Protein AF-A0AAW1BL31-F1 (afdb_monomer_lite)

Radius of gyration: 42.6 Å; chains: 1; bounding box: 96×53×120 Å

Foldseek 3Di:
DDPDPVNVVVVVVVVVVVVVVVVVVVVVVVVVVVVVVVVVVVVVVVVVVVVVVVVVVVVVVVVVVVVVVVLVQQAWEQFDPDWDALQPSGDIDRHDNLFQKKKKKWADDPDDPPPPDRITIGIDTHNDFDFDDPPDPPPRITMAIDGHHHCPSGRHDPDDPVVPPPVVVVVVVVVVVVVVD

InterPro domains:
  IPR016054 Ly-6 antigen/uPA receptor-like [SM00134] (75-162)
  IPR035076 Snake toxin/toxin-like [PF00087] (75-152)
  IPR045860 Snake toxin-like superfamily [G3DSA:2.10.60.10] (74-154)
  IPR045860 Snake toxin-like superfamily [SSF57302] (74-154)
  IPR051110 Ly-6/neurotoxin-like and GPI-anchored [PTHR16983] (70-178)

pLDDT: mean 81.17, std 15.07, range [41.31, 97.38]

Structure (mmCIF, N/CA/C/O backbone):
data_AF-A0AAW1BL31-F1
#
_entry.id   AF-A0AAW1BL31-F1
#
loop_
_atom_site.group_PDB
_atom_site.id
_atom_site.type_symbol
_atom_site.label_atom_id
_atom_site.label_alt_id
_atom_site.label_comp_id
_atom_site.label_asym_id
_atom_site.label_entity_id
_atom_site.label_seq_id
_atom_site.pdbx_PDB_ins_code
_atom_site.Cartn_x
_atom_site.Cartn_y
_atom_site.Cartn_z
_atom_site.occupancy
_atom_site.B_iso_or_equiv
_atom_site.auth_seq_id
_atom_site.auth_comp_id
_atom_site.auth_asym_id
_atom_site.auth_atom_id
_atom_site.pdbx_PDB_model_num
ATOM 1 N N . MET A 1 1 ? -68.252 -1.057 77.914 1.00 51.03 1 MET A N 1
ATOM 2 C CA . MET A 1 1 ? -66.984 -1.341 77.202 1.00 51.03 1 MET A CA 1
ATOM 3 C C . MET A 1 1 ? -66.368 -0.028 76.711 1.00 51.03 1 MET A C 1
ATOM 5 O O . MET A 1 1 ? -66.752 0.454 75.656 1.00 51.03 1 MET A O 1
ATOM 9 N N . LYS A 1 2 ? -65.480 0.611 77.486 1.00 51.34 2 LYS A N 1
ATOM 10 C CA . LYS A 1 2 ? -64.782 1.841 77.063 1.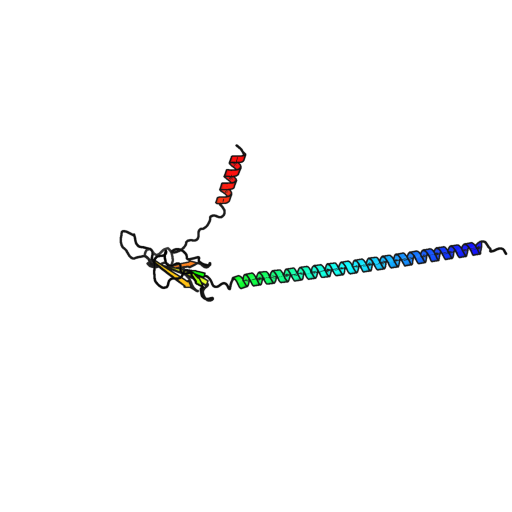00 51.34 2 LYS A CA 1
ATOM 11 C C . LYS A 1 2 ? -63.367 1.466 76.639 1.00 51.34 2 LYS A C 1
ATOM 13 O O . LYS A 1 2 ? -62.492 1.283 77.477 1.00 51.34 2 LYS A O 1
ATOM 18 N N . VAL A 1 3 ? -63.155 1.306 75.337 1.00 56.91 3 VAL A N 1
ATOM 19 C CA . VAL A 1 3 ? -61.802 1.235 74.778 1.00 56.91 3 VAL A CA 1
ATOM 20 C C . VAL A 1 3 ? -61.159 2.596 75.057 1.00 56.91 3 VAL A C 1
ATOM 22 O O . VAL A 1 3 ? -61.620 3.610 74.540 1.00 56.91 3 VAL A O 1
ATOM 25 N N . SER A 1 4 ? -60.173 2.651 75.956 1.00 72.81 4 SER A N 1
ATOM 26 C CA . SER A 1 4 ? -59.550 3.919 76.354 1.00 72.81 4 SER A CA 1
ATOM 27 C C . SER A 1 4 ? -58.884 4.565 75.136 1.00 72.81 4 SER A C 1
ATOM 29 O O . SER A 1 4 ? -58.149 3.883 74.418 1.00 72.81 4 SER A O 1
ATOM 31 N N . LEU A 1 5 ? -59.119 5.862 74.900 1.00 74.88 5 LEU A N 1
ATOM 32 C CA . LEU A 1 5 ? -58.548 6.658 73.794 1.00 74.88 5 LEU A CA 1
ATOM 33 C C . LEU A 1 5 ? -57.034 6.428 73.604 1.00 74.88 5 LEU A C 1
ATOM 35 O O . LEU A 1 5 ? -56.537 6.436 72.477 1.00 74.88 5 LEU A O 1
ATOM 39 N N . ALA A 1 6 ? -56.319 6.128 74.692 1.00 75.94 6 ALA A N 1
ATOM 40 C CA . ALA A 1 6 ? -54.903 5.767 74.689 1.00 75.94 6 ALA A CA 1
ATOM 41 C C . ALA A 1 6 ? -54.577 4.525 73.829 1.00 75.94 6 ALA A C 1
ATOM 43 O O . ALA A 1 6 ? -53.579 4.513 73.107 1.00 75.94 6 ALA A O 1
ATOM 44 N N . THR A 1 7 ? -55.425 3.492 73.848 1.00 79.06 7 THR A N 1
ATOM 45 C CA . THR A 1 7 ? -55.219 2.257 73.066 1.00 79.06 7 THR A CA 1
ATOM 46 C C . THR A 1 7 ? -55.422 2.482 71.567 1.00 79.06 7 THR A C 1
ATOM 48 O O . THR A 1 7 ? -54.600 2.040 70.763 1.00 79.06 7 THR A O 1
ATOM 51 N N . ALA A 1 8 ? -56.446 3.249 71.180 1.00 79.31 8 ALA A N 1
ATOM 52 C CA . ALA A 1 8 ? -56.674 3.638 69.788 1.00 79.31 8 ALA A CA 1
ATOM 53 C C . ALA A 1 8 ? -55.504 4.474 69.233 1.00 79.31 8 ALA A C 1
ATOM 55 O O . ALA A 1 8 ? -55.057 4.256 68.103 1.00 79.31 8 ALA A O 1
ATOM 56 N N . TRP A 1 9 ? -54.952 5.380 70.048 1.00 82.00 9 TRP A N 1
ATOM 57 C CA . TRP A 1 9 ? -53.797 6.200 69.674 1.00 82.00 9 TRP A CA 1
ATOM 58 C C . TRP A 1 9 ? -52.525 5.361 69.460 1.00 82.00 9 TRP A C 1
ATOM 60 O O . TRP A 1 9 ? -51.844 5.519 68.441 1.00 82.00 9 TRP A O 1
ATOM 70 N N . LEU A 1 10 ? -52.244 4.401 70.350 1.00 82.19 10 LEU A N 1
ATOM 71 C CA . LEU A 1 10 ? -51.112 3.471 70.224 1.00 82.19 10 LEU A CA 1
ATOM 72 C C . LEU A 1 10 ? -51.196 2.612 68.951 1.00 82.19 10 LEU A C 1
ATOM 74 O O . LEU A 1 10 ? -50.202 2.475 68.230 1.00 82.19 10 LEU A O 1
ATOM 78 N N . ILE A 1 11 ? -52.379 2.079 68.631 1.00 83.38 11 ILE A N 1
ATOM 79 C CA . ILE A 1 11 ? -52.605 1.284 67.412 1.00 83.38 11 ILE A CA 1
ATOM 80 C C . ILE A 1 11 ? -52.326 2.130 66.159 1.00 83.38 11 ILE A C 1
ATOM 82 O O . ILE A 1 11 ? -51.606 1.690 65.254 1.00 83.38 11 ILE A O 1
ATOM 86 N N . CYS A 1 12 ? -52.823 3.370 66.123 1.00 83.50 12 CYS A N 1
ATOM 87 C CA . CYS A 1 12 ? -52.571 4.307 65.026 1.00 83.50 12 CYS A CA 1
ATOM 88 C C . CYS A 1 12 ? -51.074 4.634 64.873 1.00 83.50 12 CYS A C 1
ATOM 90 O O . CYS A 1 12 ? -50.536 4.581 63.761 1.00 83.50 12 CYS A O 1
ATOM 92 N N . ALA A 1 13 ? -50.370 4.907 65.974 1.00 82.69 13 ALA A N 1
ATOM 93 C CA . ALA A 1 13 ? -48.938 5.208 65.959 1.00 82.69 13 ALA A CA 1
ATOM 94 C C . ALA A 1 13 ? -48.098 4.034 65.412 1.00 82.69 13 ALA A C 1
ATOM 96 O O . ALA A 1 13 ? -47.241 4.224 64.537 1.00 82.69 13 ALA A O 1
ATOM 97 N N . VAL A 1 14 ? -48.391 2.803 65.847 1.00 85.06 14 VAL A N 1
ATOM 98 C CA . VAL A 1 14 ? -47.726 1.579 65.362 1.00 85.06 14 VAL A CA 1
ATOM 99 C C . VAL A 1 14 ? -48.013 1.343 63.874 1.00 85.06 14 VAL A C 1
ATOM 101 O O . VAL A 1 14 ? -47.092 1.031 63.106 1.00 85.06 14 VAL A O 1
ATOM 104 N N . ALA A 1 15 ? -49.255 1.552 63.426 1.00 85.81 15 ALA A N 1
ATOM 105 C CA . ALA A 1 15 ? -49.633 1.430 62.019 1.00 85.81 15 ALA A CA 1
ATOM 106 C C . ALA A 1 15 ? -48.879 2.435 61.124 1.00 85.81 15 ALA A C 1
ATOM 108 O O . ALA A 1 15 ? -48.368 2.064 60.054 1.00 85.81 15 ALA A O 1
ATOM 109 N N . VAL A 1 16 ? -48.726 3.687 61.573 1.00 85.62 16 VAL A N 1
ATOM 110 C CA . VAL A 1 16 ? -47.955 4.722 60.865 1.00 85.62 16 VAL A CA 1
ATOM 111 C C . VAL A 1 16 ? -46.472 4.350 60.777 1.00 85.62 16 VAL A C 1
ATOM 113 O O . VAL A 1 16 ? -45.884 4.463 59.689 1.00 85.62 16 VAL A O 1
ATOM 116 N N . ASP A 1 17 ? -45.849 3.863 61.856 1.00 89.12 17 ASP A N 1
ATOM 117 C CA . ASP A 1 17 ? -44.427 3.492 61.830 1.00 89.12 17 ASP A CA 1
ATOM 118 C C . ASP A 1 17 ? -44.170 2.241 60.967 1.00 89.12 17 ASP A C 1
ATOM 120 O O . ASP A 1 17 ? -43.248 2.218 60.138 1.00 89.12 17 ASP A O 1
ATOM 124 N N . LEU A 1 18 ? -45.052 1.236 61.021 1.00 85.75 18 LEU A N 1
ATOM 125 C CA . LEU A 1 18 ? -45.048 0.097 60.090 1.00 85.75 18 LEU A CA 1
ATOM 126 C C . LEU A 1 18 ? -45.187 0.561 58.630 1.00 85.75 18 LEU A C 1
ATOM 128 O O . LEU A 1 18 ? -44.451 0.087 57.748 1.00 85.75 18 LEU A O 1
ATOM 132 N N . GLY A 1 19 ? -46.062 1.532 58.362 1.00 88.69 19 GLY A N 1
ATOM 133 C CA . GLY A 1 19 ? -46.221 2.181 57.059 1.00 88.69 19 GLY A CA 1
ATOM 134 C C . GLY A 1 19 ? -44.941 2.882 56.584 1.00 88.69 19 GLY A C 1
ATOM 135 O O . GLY A 1 19 ? -44.482 2.664 55.448 1.00 88.69 19 GLY A O 1
ATOM 136 N N . ARG A 1 20 ? -44.291 3.662 57.460 1.00 89.88 20 ARG A N 1
ATOM 137 C CA . ARG A 1 20 ? -42.997 4.323 57.198 1.00 89.88 20 ARG A CA 1
ATOM 138 C C . ARG A 1 20 ? -41.891 3.297 56.930 1.00 89.88 20 ARG A C 1
ATOM 140 O O . ARG A 1 20 ? -41.167 3.429 55.929 1.00 89.88 20 ARG A O 1
ATOM 147 N N . ARG A 1 21 ? -41.788 2.227 57.727 1.00 89.44 21 ARG A N 1
ATOM 148 C CA . ARG A 1 21 ? -40.834 1.113 57.534 1.00 89.44 21 ARG A CA 1
ATOM 149 C C . ARG A 1 21 ? -41.058 0.402 56.195 1.00 89.44 21 ARG A C 1
ATOM 151 O O . ARG A 1 21 ? -40.096 0.207 55.437 1.00 89.44 21 ARG A O 1
ATOM 158 N N . ARG A 1 22 ? -42.307 0.084 55.828 1.00 90.56 22 ARG A N 1
ATOM 159 C CA . ARG A 1 22 ? -42.666 -0.509 54.519 1.00 90.56 22 ARG A CA 1
ATOM 160 C C . ARG A 1 22 ? -42.278 0.414 53.355 1.00 90.56 22 ARG A C 1
ATOM 162 O O . ARG A 1 22 ? -41.631 -0.047 52.402 1.00 90.56 22 ARG A O 1
ATOM 169 N N . ARG A 1 23 ? -42.565 1.723 53.432 1.00 91.69 23 ARG A N 1
ATOM 170 C CA . ARG A 1 23 ? -42.146 2.724 52.421 1.00 91.69 23 ARG A CA 1
ATOM 171 C C . ARG A 1 23 ? -40.617 2.807 52.296 1.00 91.69 23 ARG A C 1
ATOM 173 O O . ARG A 1 23 ? -40.097 2.762 51.173 1.00 91.69 23 ARG A O 1
ATOM 180 N N . ARG A 1 24 ? -39.871 2.842 53.410 1.00 93.12 24 ARG A N 1
ATOM 181 C CA . ARG A 1 24 ? -38.389 2.818 53.422 1.00 93.12 24 ARG A CA 1
ATOM 182 C C . ARG A 1 24 ? -37.838 1.542 52.765 1.00 93.12 24 ARG A C 1
ATOM 184 O O . ARG A 1 24 ? -36.963 1.638 51.895 1.00 93.12 24 ARG A O 1
ATOM 191 N N . ARG A 1 25 ? -38.386 0.358 53.078 1.00 93.44 25 ARG A N 1
ATOM 192 C CA . ARG A 1 25 ? -38.018 -0.926 52.436 1.00 93.44 25 ARG A CA 1
ATOM 193 C C . ARG A 1 25 ? -38.281 -0.905 50.920 1.00 93.44 25 ARG A C 1
ATOM 195 O O . ARG A 1 25 ? -37.387 -1.263 50.144 1.00 93.44 25 ARG A O 1
ATOM 202 N N . ARG A 1 26 ? -39.443 -0.407 50.466 1.00 94.25 26 ARG A N 1
ATOM 203 C CA . ARG A 1 26 ? -39.767 -0.239 49.028 1.00 94.25 26 ARG A CA 1
ATOM 204 C C . ARG A 1 26 ? -38.786 0.714 48.323 1.00 94.25 26 ARG A C 1
ATOM 206 O O . ARG A 1 26 ? -38.261 0.365 47.259 1.00 94.25 26 ARG A O 1
ATOM 213 N N . ARG A 1 27 ? -38.454 1.868 48.921 1.00 95.12 27 ARG A N 1
ATOM 214 C CA . ARG A 1 27 ? -37.450 2.821 48.388 1.00 95.12 27 ARG A CA 1
ATOM 215 C C . ARG A 1 27 ? -36.055 2.185 48.283 1.00 95.12 27 ARG A C 1
ATOM 217 O O . ARG A 1 27 ? -35.417 2.297 47.231 1.00 95.12 27 ARG A O 1
ATOM 224 N N . ARG A 1 28 ? -35.598 1.445 49.306 1.00 95.25 28 ARG A N 1
ATOM 225 C CA . ARG A 1 28 ? -34.319 0.697 49.283 1.00 95.25 28 ARG A CA 1
ATOM 226 C C . ARG A 1 28 ? -34.294 -0.356 48.163 1.00 95.25 28 ARG A C 1
ATOM 228 O O . ARG A 1 28 ? -33.328 -0.398 47.394 1.00 95.25 28 ARG A O 1
ATOM 235 N N . ARG A 1 29 ? -35.367 -1.143 47.987 1.00 95.62 29 ARG A N 1
ATOM 236 C CA . ARG A 1 29 ? -35.505 -2.119 46.880 1.00 95.62 29 ARG A CA 1
ATOM 237 C C . ARG A 1 29 ? -35.446 -1.438 45.502 1.00 95.62 29 ARG A C 1
ATOM 239 O O . ARG A 1 29 ? -34.685 -1.884 44.638 1.00 95.62 29 ARG A O 1
ATOM 246 N N . ARG A 1 30 ? -36.155 -0.316 45.301 1.00 96.31 30 ARG A N 1
ATOM 247 C CA . ARG A 1 30 ? -36.105 0.481 44.053 1.00 96.31 30 ARG A CA 1
ATOM 248 C C . ARG A 1 30 ? -34.693 1.019 43.767 1.00 96.31 30 ARG A C 1
ATOM 250 O O . ARG A 1 30 ? -34.201 0.860 42.647 1.00 96.31 30 ARG A O 1
ATOM 257 N N . ARG A 1 31 ? -33.993 1.572 44.770 1.00 96.50 31 ARG A N 1
ATOM 258 C CA . ARG A 1 31 ? -32.592 2.039 44.642 1.00 96.50 31 ARG A CA 1
ATOM 259 C C . ARG A 1 31 ? -31.638 0.895 44.263 1.00 96.50 31 ARG A C 1
ATOM 261 O O . ARG A 1 31 ? -30.849 1.052 43.327 1.00 96.50 31 ARG A O 1
ATOM 268 N N . ARG A 1 32 ? -31.748 -0.280 44.902 1.00 96.62 32 ARG A N 1
ATOM 269 C CA . ARG A 1 32 ? -30.955 -1.483 44.559 1.00 96.62 32 ARG A CA 1
ATOM 270 C C . ARG A 1 32 ? -31.210 -1.946 43.115 1.00 96.62 32 ARG A C 1
ATOM 272 O O . ARG A 1 32 ? -30.249 -2.173 42.376 1.00 96.62 32 ARG A O 1
ATOM 279 N N . ARG A 1 33 ? -32.474 -2.001 42.665 1.00 96.88 33 ARG A N 1
ATOM 280 C CA . ARG A 1 33 ? -32.836 -2.334 41.267 1.00 96.88 33 ARG A CA 1
ATOM 281 C C . ARG A 1 33 ? -32.244 -1.329 40.264 1.00 96.88 33 ARG A C 1
ATOM 283 O O . ARG A 1 33 ? -31.633 -1.749 39.279 1.00 96.88 33 ARG A O 1
ATOM 290 N N . ARG A 1 34 ? -32.332 -0.017 40.532 1.00 96.94 34 ARG A N 1
ATOM 291 C CA . ARG A 1 34 ? -31.721 1.038 39.690 1.00 96.94 34 ARG A CA 1
ATOM 292 C C . ARG A 1 34 ? -30.192 0.900 39.610 1.00 96.94 34 ARG A C 1
ATOM 294 O O . ARG A 1 34 ? -29.642 0.932 38.508 1.00 96.94 34 ARG A O 1
ATOM 301 N N . ARG A 1 35 ? -29.503 0.660 40.737 1.00 97.06 35 ARG A N 1
ATOM 302 C CA . ARG A 1 35 ? -28.043 0.412 40.771 1.00 97.06 35 ARG A CA 1
ATOM 303 C C . ARG A 1 35 ? -27.653 -0.831 39.955 1.00 97.06 35 ARG A C 1
ATOM 305 O O . ARG A 1 35 ? -26.734 -0.749 39.137 1.00 97.06 35 ARG A O 1
ATOM 312 N N 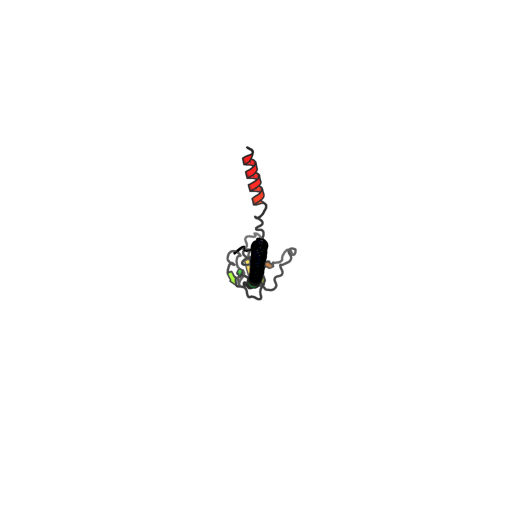. ARG A 1 36 ? -28.383 -1.949 40.088 1.00 97.19 36 ARG A N 1
ATOM 313 C CA . ARG A 1 36 ? -28.165 -3.174 39.284 1.00 97.19 36 ARG A CA 1
ATOM 314 C C . ARG A 1 36 ? -28.357 -2.916 37.781 1.00 97.19 36 ARG A C 1
ATOM 316 O O . ARG A 1 36 ? -27.490 -3.295 36.991 1.00 97.19 36 ARG A O 1
ATOM 323 N N . ARG A 1 37 ? -29.420 -2.205 37.373 1.00 97.25 37 ARG A N 1
ATOM 324 C CA . ARG A 1 37 ? -29.656 -1.813 35.965 1.00 97.25 37 ARG A CA 1
ATOM 325 C C . ARG A 1 37 ? -28.526 -0.928 35.415 1.00 97.25 37 ARG A C 1
ATOM 327 O O . ARG A 1 37 ? -28.014 -1.209 34.331 1.00 97.25 37 ARG A O 1
ATOM 334 N N . ARG A 1 38 ? -28.068 0.081 36.172 1.00 97.38 38 ARG A N 1
ATOM 335 C CA . ARG A 1 38 ? -26.925 0.942 35.791 1.00 97.38 38 ARG A CA 1
ATOM 336 C C . ARG A 1 38 ? -25.627 0.137 35.629 1.00 97.38 38 ARG A C 1
ATOM 338 O O . ARG A 1 38 ? -24.950 0.289 34.612 1.00 97.38 38 ARG A O 1
ATOM 345 N N . ARG A 1 39 ? -25.309 -0.775 36.561 1.00 97.38 39 ARG A N 1
ATOM 346 C CA . ARG A 1 39 ? -24.139 -1.677 36.462 1.00 97.38 39 ARG A CA 1
ATOM 347 C C . ARG A 1 39 ? -24.215 -2.582 35.223 1.00 97.38 39 ARG A C 1
ATOM 349 O O . ARG A 1 39 ? -23.238 -2.664 34.478 1.00 97.38 39 ARG A O 1
ATOM 356 N N . ARG A 1 40 ? -25.377 -3.188 34.935 1.00 97.25 40 ARG A N 1
ATOM 357 C CA . ARG A 1 40 ? -25.600 -3.999 33.717 1.00 97.25 40 ARG A CA 1
ATOM 358 C C . ARG A 1 40 ? -25.409 -3.175 32.433 1.00 97.25 40 ARG A C 1
ATOM 360 O O . ARG A 1 40 ? -24.688 -3.617 31.539 1.00 97.25 40 ARG A O 1
ATOM 367 N N . ARG A 1 41 ? -25.962 -1.955 32.357 1.00 97.38 41 ARG A N 1
ATOM 368 C CA . ARG A 1 41 ? -25.766 -1.032 31.215 1.00 97.38 41 ARG A CA 1
ATOM 369 C C . ARG A 1 41 ? -24.289 -0.658 31.022 1.00 97.38 41 ARG A C 1
ATOM 371 O O . ARG A 1 41 ? -23.790 -0.746 29.901 1.00 97.38 41 ARG A O 1
ATOM 378 N N . ARG A 1 42 ? -23.560 -0.324 32.099 1.00 97.38 42 ARG A N 1
ATOM 379 C CA . ARG A 1 42 ? -22.109 -0.035 32.050 1.00 97.38 42 ARG A CA 1
ATOM 380 C C . ARG A 1 42 ? -21.301 -1.240 31.548 1.00 97.38 42 ARG A C 1
ATOM 382 O O . ARG A 1 42 ? -20.477 -1.076 30.649 1.00 97.38 42 ARG A O 1
ATOM 389 N N . ARG A 1 43 ? -21.578 -2.456 32.043 1.00 97.31 43 ARG A N 1
ATOM 390 C CA . ARG A 1 43 ? -20.935 -3.701 31.566 1.00 97.31 43 ARG A CA 1
ATOM 391 C C . ARG A 1 43 ? -21.208 -3.955 30.075 1.00 97.31 43 ARG A C 1
ATOM 393 O O . ARG A 1 43 ? -20.266 -4.219 29.329 1.00 97.31 43 ARG A O 1
ATOM 400 N N . ARG A 1 44 ? -22.457 -3.796 29.609 1.00 97.31 44 ARG A N 1
ATOM 401 C CA . ARG A 1 44 ? -22.820 -3.917 28.179 1.00 97.31 44 ARG A CA 1
ATOM 402 C C . ARG A 1 44 ? -22.087 -2.885 27.307 1.00 97.31 44 ARG A C 1
ATOM 404 O O . ARG A 1 44 ? -21.515 -3.264 26.286 1.00 97.31 44 ARG A O 1
ATOM 411 N N . ARG A 1 45 ? -22.022 -1.612 27.727 1.00 97.31 45 ARG A N 1
ATOM 412 C CA . ARG A 1 45 ? -21.266 -0.553 27.021 1.00 97.31 45 ARG A CA 1
ATOM 413 C C . ARG A 1 45 ? -19.767 -0.877 26.936 1.00 97.31 45 ARG A C 1
ATOM 415 O O . ARG A 1 45 ? -19.197 -0.786 25.851 1.00 97.31 45 ARG A O 1
ATOM 422 N N . ARG A 1 46 ? -19.141 -1.333 28.032 1.00 97.25 46 ARG A N 1
ATOM 423 C CA . ARG A 1 46 ? -17.728 -1.770 28.046 1.00 97.25 46 ARG A CA 1
ATOM 424 C C . ARG A 1 46 ? -17.481 -2.950 27.093 1.00 97.25 46 ARG A C 1
ATOM 426 O O . ARG A 1 46 ? -16.544 -2.891 26.299 1.00 97.25 46 ARG A O 1
ATOM 433 N N . ARG A 1 47 ? -18.348 -3.975 27.092 1.00 97.12 47 ARG A N 1
ATOM 434 C CA . ARG A 1 47 ? -18.268 -5.116 26.153 1.00 97.12 47 ARG A CA 1
ATOM 435 C C . ARG A 1 47 ? -18.394 -4.668 24.688 1.00 97.12 47 ARG A C 1
ATOM 437 O O . ARG A 1 47 ? -17.571 -5.068 23.868 1.00 97.12 47 ARG A O 1
ATOM 444 N N . ARG A 1 48 ? -19.353 -3.788 24.361 1.00 97.19 48 ARG A N 1
ATOM 445 C CA . ARG A 1 48 ? -19.512 -3.216 23.005 1.00 97.19 48 ARG A CA 1
ATOM 446 C C . ARG A 1 48 ? -18.273 -2.421 22.566 1.00 97.19 48 ARG A C 1
ATOM 448 O O . ARG A 1 48 ? -17.788 -2.638 21.458 1.00 97.19 48 ARG A O 1
ATOM 455 N N . ARG A 1 49 ? -17.709 -1.569 23.436 1.00 97.19 49 ARG A N 1
ATOM 456 C CA . ARG A 1 49 ? -16.462 -0.822 23.158 1.00 97.19 49 ARG A CA 1
ATOM 457 C C . ARG A 1 49 ? -15.272 -1.761 22.905 1.00 97.19 49 ARG A C 1
ATOM 459 O O . ARG A 1 49 ? -14.568 -1.574 21.916 1.00 97.19 49 ARG A O 1
ATOM 466 N N . ARG A 1 50 ? -15.086 -2.808 23.724 1.00 97.06 50 ARG A N 1
ATOM 467 C CA . ARG A 1 50 ? -14.036 -3.830 23.518 1.00 97.06 50 ARG A CA 1
ATOM 468 C C . ARG A 1 50 ? -14.206 -4.572 22.184 1.00 97.06 50 ARG A C 1
ATOM 470 O O . ARG A 1 50 ? -13.235 -4.691 21.441 1.00 97.06 50 ARG A O 1
ATOM 477 N N . ARG A 1 51 ? -15.429 -4.996 21.831 1.00 96.94 51 ARG A N 1
ATOM 478 C CA . ARG A 1 51 ? -15.728 -5.632 20.529 1.00 96.94 51 ARG A CA 1
ATOM 479 C C . ARG A 1 51 ? -15.423 -4.701 19.348 1.00 96.94 51 ARG A C 1
ATOM 481 O O . ARG A 1 51 ? -14.760 -5.128 18.409 1.00 96.94 51 ARG A O 1
ATOM 488 N N . ARG A 1 52 ? -15.827 -3.423 19.413 1.00 96.88 52 ARG A N 1
ATOM 489 C CA . ARG A 1 52 ? -15.511 -2.413 18.379 1.00 96.88 52 ARG A CA 1
ATOM 490 C C . ARG A 1 52 ? -13.998 -2.201 18.224 1.00 96.88 52 ARG A C 1
ATOM 492 O O . ARG A 1 52 ? -13.509 -2.221 17.100 1.00 96.88 52 ARG A O 1
ATOM 499 N N . ARG A 1 53 ? -13.246 -2.078 19.328 1.00 96.75 53 ARG A N 1
ATOM 500 C CA . ARG A 1 53 ? -11.771 -1.966 19.302 1.00 96.75 53 ARG A CA 1
ATOM 501 C C . ARG A 1 53 ? -11.109 -3.200 18.674 1.00 96.75 53 ARG A C 1
ATOM 503 O O . ARG A 1 53 ? -10.261 -3.040 17.803 1.00 96.75 53 ARG A O 1
ATOM 510 N N . ARG A 1 54 ? -11.537 -4.418 19.039 1.00 96.69 54 ARG A N 1
ATOM 511 C CA . ARG A 1 54 ? -11.042 -5.670 18.427 1.00 96.69 54 ARG A CA 1
ATOM 512 C C . ARG A 1 54 ? -11.332 -5.732 16.922 1.00 96.69 54 ARG A C 1
ATOM 514 O O . ARG A 1 54 ? -10.427 -6.038 16.155 1.00 96.69 54 ARG A O 1
ATOM 521 N N . ARG A 1 55 ? -12.550 -5.376 16.486 1.00 96.31 55 ARG A N 1
ATOM 522 C CA . ARG A 1 55 ? -12.911 -5.303 15.054 1.00 96.31 55 ARG A CA 1
ATOM 523 C C . ARG A 1 55 ? -12.054 -4.283 14.294 1.00 96.31 55 ARG A C 1
ATOM 525 O O . ARG A 1 55 ? -11.540 -4.617 13.234 1.00 96.31 55 ARG A O 1
ATOM 532 N N . ARG A 1 56 ? -11.836 -3.081 14.849 1.00 96.19 56 ARG A N 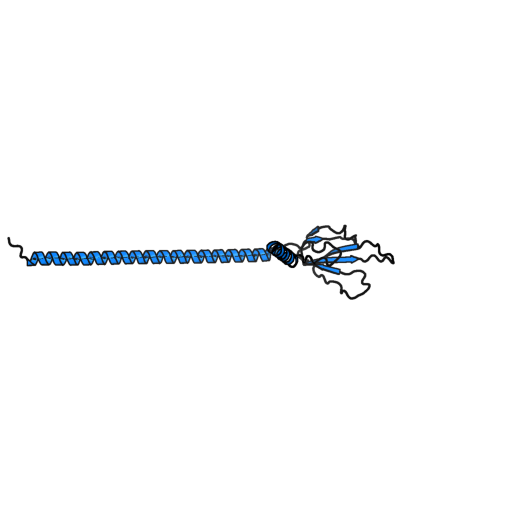1
ATOM 533 C CA . ARG A 1 56 ? -10.948 -2.061 14.253 1.00 96.19 56 ARG A CA 1
ATOM 534 C C . ARG A 1 56 ? -9.503 -2.559 14.126 1.00 96.19 56 ARG A C 1
ATOM 536 O O . ARG A 1 56 ? -8.922 -2.418 13.058 1.00 96.19 56 ARG A O 1
ATOM 543 N N . ARG A 1 57 ? -8.949 -3.201 15.166 1.00 95.81 57 ARG A N 1
ATOM 544 C CA . ARG A 1 57 ? -7.602 -3.807 15.121 1.00 95.81 57 ARG A CA 1
ATOM 545 C C . ARG A 1 57 ? -7.496 -4.902 14.052 1.00 95.81 57 ARG A C 1
ATOM 547 O O . ARG A 1 57 ? -6.552 -4.879 13.275 1.00 95.81 57 ARG A O 1
ATOM 554 N N . ARG A 1 58 ? -8.483 -5.805 13.955 1.00 95.81 58 ARG A N 1
ATOM 555 C CA . ARG A 1 58 ? -8.531 -6.840 12.901 1.00 95.81 58 ARG A CA 1
ATOM 556 C C . ARG A 1 58 ? -8.595 -6.234 11.495 1.00 95.81 58 ARG A C 1
ATOM 558 O O . ARG A 1 58 ? -7.847 -6.668 10.630 1.00 95.81 58 ARG A O 1
ATOM 565 N N . ARG A 1 59 ? -9.427 -5.206 11.274 1.00 95.06 59 ARG A N 1
ATOM 566 C CA . ARG A 1 59 ? -9.494 -4.487 9.986 1.00 95.06 59 ARG A CA 1
ATOM 567 C C . ARG A 1 59 ? -8.162 -3.819 9.626 1.00 95.06 59 ARG A C 1
ATOM 569 O O . ARG A 1 59 ? -7.726 -3.955 8.493 1.00 95.06 59 ARG A O 1
ATOM 576 N N . ARG A 1 60 ? -7.493 -3.159 10.582 1.00 94.44 60 ARG A N 1
ATOM 577 C CA . ARG A 1 60 ? -6.158 -2.567 10.367 1.00 94.44 60 ARG A CA 1
ATOM 578 C C . ARG A 1 60 ? -5.109 -3.624 10.003 1.00 94.44 60 ARG A C 1
ATOM 580 O O . ARG A 1 60 ? -4.379 -3.414 9.049 1.00 94.44 60 ARG A O 1
ATOM 587 N N . ARG A 1 61 ? -5.081 -4.769 10.700 1.00 93.38 61 ARG A N 1
ATOM 588 C CA . ARG A 1 61 ? -4.182 -5.892 10.365 1.00 93.38 61 ARG A CA 1
ATOM 589 C C . ARG A 1 61 ? -4.448 -6.453 8.966 1.00 93.38 61 ARG A C 1
ATOM 591 O O . ARG A 1 61 ? -3.503 -6.644 8.223 1.00 93.38 61 ARG A O 1
ATOM 598 N N . ARG A 1 62 ? -5.718 -6.648 8.584 1.00 91.19 62 ARG A N 1
ATOM 599 C CA . ARG A 1 62 ? -6.083 -7.081 7.220 1.00 91.19 62 ARG A CA 1
ATOM 600 C C . ARG A 1 62 ? -5.651 -6.073 6.152 1.00 91.19 62 ARG A C 1
ATOM 602 O O . ARG A 1 62 ? -5.161 -6.489 5.119 1.00 91.19 62 ARG A O 1
ATOM 609 N N . ARG A 1 63 ? -5.807 -4.765 6.403 1.00 88.56 63 ARG A N 1
ATOM 610 C CA . ARG A 1 63 ? -5.329 -3.717 5.484 1.00 88.56 63 ARG A CA 1
ATOM 611 C C . ARG A 1 63 ? -3.805 -3.707 5.352 1.00 88.56 63 ARG A C 1
ATOM 613 O O . ARG A 1 63 ? -3.330 -3.554 4.244 1.00 88.56 63 ARG A O 1
ATOM 620 N N . ARG A 1 64 ? -3.062 -3.890 6.453 1.00 86.56 64 ARG A N 1
ATOM 621 C CA . ARG A 1 64 ? -1.594 -4.025 6.410 1.00 86.56 64 ARG A CA 1
ATOM 622 C C . ARG A 1 64 ? -1.171 -5.245 5.595 1.00 86.56 64 ARG A C 1
ATOM 624 O O . ARG A 1 64 ? -0.453 -5.066 4.634 1.00 86.56 64 ARG A O 1
ATOM 631 N N . ARG A 1 65 ? -1.738 -6.424 5.881 1.00 83.19 65 ARG A N 1
ATOM 632 C CA . ARG A 1 65 ? -1.483 -7.637 5.087 1.00 83.19 65 ARG A CA 1
ATOM 633 C C . ARG A 1 65 ? -1.823 -7.466 3.608 1.00 83.19 65 ARG A C 1
ATOM 635 O O . ARG A 1 65 ? -1.085 -7.939 2.776 1.00 83.19 65 ARG A O 1
ATOM 642 N N . ARG A 1 66 ? -2.917 -6.774 3.264 1.00 77.94 66 ARG A N 1
ATOM 643 C CA . ARG A 1 66 ? -3.234 -6.474 1.856 1.00 77.94 66 ARG A CA 1
ATOM 644 C C . ARG A 1 66 ? -2.219 -5.541 1.192 1.00 77.94 66 ARG A C 1
ATOM 646 O O . ARG A 1 66 ? -2.000 -5.702 0.010 1.00 77.94 66 ARG A O 1
ATOM 653 N N . ARG A 1 67 ? -1.641 -4.586 1.931 1.00 73.12 67 ARG A N 1
ATOM 654 C CA . ARG A 1 67 ? -0.564 -3.714 1.425 1.00 73.12 67 ARG A CA 1
ATOM 655 C C . ARG A 1 67 ? 0.770 -4.451 1.280 1.00 73.12 67 ARG A C 1
ATOM 657 O O . ARG A 1 67 ? 1.549 -4.130 0.407 1.00 73.12 67 ARG A O 1
ATOM 664 N N . GLU A 1 68 ? 1.022 -5.420 2.148 1.00 67.75 68 GLU A N 1
ATOM 665 C CA . GLU A 1 68 ? 2.212 -6.279 2.107 1.00 67.75 68 GLU A CA 1
ATOM 666 C C . GLU A 1 68 ? 2.086 -7.375 1.036 1.00 67.75 68 GLU A C 1
ATOM 668 O O . GLU A 1 68 ? 3.059 -7.768 0.420 1.00 67.75 68 GLU A O 1
ATOM 673 N N . ASN A 1 69 ? 0.868 -7.834 0.748 1.00 59.81 69 ASN A N 1
ATOM 674 C CA . ASN A 1 69 ? 0.598 -8.766 -0.347 1.00 59.81 69 ASN A CA 1
ATOM 675 C C . ASN A 1 69 ? 0.376 -8.055 -1.694 1.00 59.81 69 ASN A C 1
ATOM 677 O O . ASN A 1 69 ? 0.267 -8.719 -2.714 1.00 59.81 69 ASN A O 1
ATOM 681 N N . SER A 1 70 ? 0.254 -6.722 -1.722 1.00 57.41 70 SER A N 1
ATOM 682 C CA . SER A 1 70 ? 0.286 -5.964 -2.981 1.00 57.41 70 SER A CA 1
ATOM 683 C C . SER A 1 70 ? 1.710 -5.720 -3.476 1.00 57.41 70 SER A C 1
ATOM 685 O O . SER A 1 70 ? 1.868 -5.282 -4.602 1.00 57.41 70 SER A O 1
ATOM 687 N N . SER A 1 71 ? 2.735 -6.009 -2.666 1.00 57.34 71 SER A N 1
ATOM 688 C CA . SER A 1 71 ? 4.134 -6.056 -3.110 1.00 57.34 71 SER A CA 1
ATOM 689 C C . SER A 1 71 ? 4.577 -7.454 -3.563 1.00 57.34 71 SER A C 1
ATOM 691 O O . SER A 1 71 ? 5.751 -7.643 -3.836 1.00 57.34 71 SER A O 1
ATOM 693 N N . SER A 1 72 ? 3.656 -8.427 -3.641 1.00 56.97 72 SER A N 1
ATOM 694 C CA . SER A 1 72 ? 3.860 -9.727 -4.305 1.00 56.97 72 SER A CA 1
ATOM 695 C C . SER A 1 72 ? 3.054 -9.805 -5.610 1.00 56.97 72 SER A C 1
ATOM 697 O O . SER A 1 72 ? 2.454 -10.831 -5.932 1.00 56.97 72 SER A O 1
ATOM 699 N N . VAL A 1 73 ? 2.926 -8.674 -6.302 1.00 62.91 73 VAL A N 1
ATOM 700 C CA . VAL A 1 73 ? 2.508 -8.656 -7.702 1.00 62.91 73 VAL A CA 1
ATOM 701 C C . VAL A 1 73 ? 3.807 -8.720 -8.488 1.00 62.91 73 VAL A C 1
ATOM 703 O O . VAL A 1 73 ? 4.668 -7.863 -8.304 1.00 62.91 73 VAL A O 1
ATOM 706 N N . SER A 1 74 ? 3.983 -9.773 -9.286 1.00 76.56 74 SER A N 1
ATOM 707 C CA . SER A 1 74 ? 5.075 -9.843 -10.255 1.00 76.56 74 SER A CA 1
ATOM 708 C C . SER A 1 74 ? 4.994 -8.601 -11.142 1.00 76.56 74 SER A C 1
ATOM 710 O O . SER A 1 74 ? 3.948 -8.393 -11.765 1.00 76.56 74 SER A O 1
ATOM 712 N N . LEU A 1 75 ? 6.055 -7.797 -11.182 1.00 88.00 75 LEU A N 1
ATOM 713 C CA . LEU A 1 75 ? 6.149 -6.636 -12.064 1.00 88.00 75 LEU A CA 1
ATOM 714 C C . LEU A 1 75 ? 5.836 -7.065 -13.507 1.00 88.00 75 LEU A C 1
ATOM 716 O O . LEU A 1 75 ? 6.349 -8.087 -13.963 1.00 88.00 75 LEU A O 1
ATOM 720 N N . GLN A 1 76 ? 4.988 -6.326 -14.217 1.00 92.44 76 GLN A N 1
ATOM 721 C CA . GLN A 1 76 ? 4.772 -6.537 -15.652 1.00 92.44 76 GLN A CA 1
ATOM 722 C C . GLN A 1 76 ? 5.615 -5.544 -16.445 1.00 92.44 76 GLN A C 1
ATOM 724 O O . GLN A 1 76 ? 5.558 -4.348 -16.179 1.00 92.44 76 GLN A O 1
ATOM 729 N N . CYS A 1 77 ? 6.366 -6.016 -17.435 1.00 92.94 77 CYS A N 1
ATOM 730 C CA . CYS A 1 77 ? 7.173 -5.166 -18.313 1.00 92.94 77 CYS A CA 1
ATOM 731 C C . CYS A 1 77 ? 6.926 -5.529 -19.776 1.00 92.94 77 CYS A C 1
ATOM 733 O O . CYS A 1 77 ? 6.546 -6.659 -20.088 1.00 92.94 77 CYS A O 1
ATOM 735 N N . TYR A 1 78 ? 7.203 -4.591 -20.678 1.00 93.75 78 TYR A N 1
ATOM 736 C CA . TYR A 1 78 ? 7.386 -4.924 -22.085 1.00 93.75 78 TYR A CA 1
ATOM 737 C C . TYR A 1 78 ? 8.753 -5.582 -22.283 1.00 93.75 78 TYR A C 1
ATOM 739 O O . TYR A 1 78 ? 9.734 -5.104 -21.713 1.00 93.75 78 TYR A O 1
ATOM 747 N N . THR A 1 79 ? 8.834 -6.659 -23.063 1.00 93.38 79 THR A N 1
ATOM 748 C CA . THR A 1 79 ? 10.089 -7.384 -23.319 1.00 93.38 79 THR A CA 1
ATOM 749 C C . THR A 1 79 ? 10.247 -7.769 -24.786 1.00 93.38 79 THR A C 1
ATOM 751 O O . THR A 1 79 ? 9.282 -8.205 -25.405 1.00 93.38 79 THR A O 1
ATOM 754 N N . CYS A 1 80 ? 11.462 -7.694 -25.321 1.00 92.62 80 CYS A N 1
ATOM 755 C CA . CYS A 1 80 ? 11.816 -8.225 -26.641 1.00 92.62 80 CYS A CA 1
ATOM 756 C C . CYS A 1 80 ? 13.216 -8.847 -26.583 1.00 92.62 80 CYS A C 1
ATOM 758 O O . CYS A 1 80 ? 14.114 -8.288 -25.959 1.00 92.62 80 CYS A O 1
ATOM 760 N N . SER A 1 81 ? 13.379 -10.029 -27.188 1.00 81.12 81 SER A N 1
ATOM 761 C CA . SER A 1 81 ? 14.640 -10.788 -27.178 1.00 81.12 81 SER A CA 1
ATOM 762 C C . SER A 1 81 ? 15.661 -10.269 -28.190 1.00 81.12 81 SER A C 1
ATOM 764 O O . SER A 1 81 ? 16.858 -10.392 -27.955 1.00 81.12 81 SER A O 1
ATOM 766 N N . GLU A 1 82 ? 15.193 -9.673 -29.287 1.00 83.69 82 GLU A N 1
ATOM 767 C CA . GLU A 1 82 ? 16.027 -9.106 -30.346 1.00 83.69 82 GLU A CA 1
ATOM 768 C C . GLU A 1 82 ? 15.815 -7.588 -30.427 1.00 83.69 82 GLU A C 1
ATOM 770 O O . GLU A 1 82 ? 14.685 -7.128 -30.213 1.00 83.69 82 GLU A O 1
ATOM 775 N N . PRO A 1 83 ? 16.868 -6.800 -30.730 1.00 84.88 83 PRO A N 1
ATOM 776 C CA . PRO A 1 83 ? 16.727 -5.371 -30.969 1.00 84.88 83 PRO A CA 1
ATOM 777 C C . PRO A 1 83 ? 15.769 -5.136 -32.136 1.00 84.88 83 PRO A C 1
ATOM 779 O O . PRO A 1 83 ? 16.031 -5.538 -33.267 1.00 84.88 83 PRO A O 1
ATOM 782 N N . MET A 1 84 ? 14.649 -4.480 -31.860 1.00 86.75 84 MET A N 1
ATOM 783 C CA . MET A 1 84 ? 13.635 -4.178 -32.866 1.00 86.75 84 MET A CA 1
ATOM 784 C C . MET A 1 84 ? 13.122 -2.754 -32.691 1.00 86.75 84 MET A C 1
ATOM 786 O O . MET A 1 84 ? 13.390 -2.111 -31.677 1.00 86.75 84 MET A O 1
ATOM 790 N N . ASP A 1 85 ? 12.379 -2.251 -33.673 1.00 85.81 85 ASP A N 1
ATOM 791 C CA . ASP A 1 85 ? 11.771 -0.924 -33.581 1.00 85.81 85 ASP A CA 1
ATOM 792 C C . ASP A 1 85 ? 10.902 -0.807 -32.314 1.00 85.81 85 ASP A C 1
ATOM 794 O O . ASP A 1 85 ? 10.116 -1.704 -31.978 1.00 85.81 85 ASP A O 1
ATOM 798 N N . VAL A 1 86 ? 11.030 0.325 -31.622 1.00 85.94 86 VAL A N 1
ATOM 799 C CA . VAL A 1 86 ? 10.269 0.690 -30.413 1.00 85.94 86 VAL A CA 1
ATOM 800 C C . VAL A 1 86 ? 8.773 0.434 -30.558 1.00 85.94 86 VAL A C 1
ATOM 802 O O . VAL A 1 86 ? 8.125 0.031 -29.589 1.00 85.94 86 VAL A O 1
ATOM 805 N N . ARG A 1 87 ? 8.223 0.647 -31.757 1.00 84.19 87 ARG A N 1
ATOM 806 C CA . ARG A 1 87 ? 6.798 0.468 -32.063 1.00 84.19 87 ARG A CA 1
ATOM 807 C C . ARG A 1 87 ? 6.342 -0.985 -31.962 1.00 84.19 87 ARG A C 1
ATOM 809 O O . ARG A 1 87 ? 5.174 -1.222 -31.665 1.00 84.19 87 ARG A O 1
ATOM 816 N N . TYR A 1 88 ? 7.239 -1.941 -32.195 1.00 88.25 88 TYR A N 1
ATOM 817 C CA . TYR A 1 88 ? 6.921 -3.371 -32.201 1.00 88.25 88 TYR A CA 1
ATOM 818 C C . TYR A 1 88 ? 7.329 -4.084 -30.904 1.00 88.25 88 TYR A C 1
ATOM 820 O O . TYR A 1 88 ? 6.726 -5.100 -30.560 1.00 88.25 88 TYR A O 1
ATOM 828 N N . CYS A 1 89 ? 8.280 -3.545 -30.131 1.00 91.00 89 CYS A N 1
ATOM 829 C CA . CYS A 1 89 ? 8.677 -4.111 -28.835 1.00 91.00 89 CYS A CA 1
ATOM 830 C C . CYS A 1 89 ? 7.665 -3.771 -27.714 1.00 91.00 89 CYS A C 1
ATOM 832 O O . CYS A 1 89 ? 7.933 -2.966 -26.810 1.00 91.00 89 CYS A O 1
ATOM 834 N N . LEU A 1 90 ? 6.481 -4.391 -27.785 1.00 91.81 90 LEU A N 1
ATOM 835 C CA . LEU A 1 90 ? 5.346 -4.197 -26.867 1.00 91.81 90 LEU A CA 1
ATOM 836 C C . LEU A 1 90 ? 4.783 -5.517 -26.299 1.00 91.81 90 LEU A C 1
ATOM 838 O O . LEU A 1 90 ? 3.643 -5.570 -25.836 1.00 91.81 90 LEU A O 1
ATOM 842 N N . THR A 1 91 ? 5.577 -6.589 -26.274 1.00 93.44 91 THR A N 1
ATOM 843 C CA . THR A 1 91 ? 5.167 -7.871 -25.676 1.00 93.44 91 THR A CA 1
ATOM 844 C C . THR A 1 91 ? 5.127 -7.769 -24.154 1.00 93.44 91 THR A C 1
ATOM 846 O O . THR A 1 91 ? 6.162 -7.567 -23.523 1.00 93.44 91 THR A O 1
ATOM 849 N N . VAL A 1 92 ? 3.944 -7.915 -23.555 1.00 93.75 92 VAL A N 1
ATOM 850 C CA . VAL A 1 92 ? 3.762 -7.898 -22.096 1.00 93.75 92 VAL A CA 1
ATOM 851 C C . VAL A 1 92 ? 4.221 -9.220 -21.484 1.00 93.75 92 VAL A C 1
ATOM 853 O O . VAL A 1 92 ? 3.686 -10.275 -21.822 1.00 93.75 92 VAL A O 1
ATOM 856 N N . THR A 1 93 ? 5.144 -9.151 -20.526 1.00 92.06 93 THR A N 1
ATOM 857 C CA . THR A 1 93 ? 5.668 -10.319 -19.810 1.00 92.06 93 THR A CA 1
ATOM 858 C C . THR A 1 93 ? 5.590 -10.113 -18.302 1.00 92.06 93 THR A C 1
ATOM 860 O O . THR A 1 93 ? 5.930 -9.050 -17.776 1.00 92.06 93 THR A O 1
ATOM 863 N N . HIS A 1 94 ? 5.160 -11.158 -17.592 1.00 92.25 94 HIS A N 1
ATOM 864 C CA . HIS A 1 94 ? 5.248 -11.221 -16.136 1.00 92.25 94 HIS A CA 1
ATOM 865 C C . HIS A 1 94 ? 6.692 -11.487 -15.724 1.00 92.25 94 HIS A C 1
ATOM 867 O O . HIS A 1 94 ? 7.236 -12.560 -15.989 1.00 92.25 94 HIS A O 1
ATOM 873 N N . CYS A 1 95 ? 7.311 -10.514 -15.069 1.00 90.00 95 CYS A N 1
ATOM 874 C CA . CYS A 1 95 ? 8.686 -10.642 -14.639 1.00 90.00 95 CYS A CA 1
ATOM 875 C C . CYS A 1 95 ? 8.827 -11.616 -13.452 1.00 90.00 95 CYS A C 1
ATOM 877 O O . CYS A 1 95 ? 7.916 -11.731 -12.624 1.00 90.00 95 CYS A O 1
ATOM 879 N N . PRO A 1 96 ? 9.979 -12.297 -13.314 1.00 86.94 96 PRO A N 1
ATOM 880 C CA . PRO A 1 96 ? 10.259 -13.150 -12.162 1.00 86.94 96 PRO A CA 1
ATOM 881 C C . PRO A 1 96 ? 10.198 -12.367 -10.844 1.00 86.94 96 PRO A C 1
ATOM 883 O O . PRO A 1 96 ? 10.608 -11.207 -10.798 1.00 86.94 96 PRO A O 1
ATOM 886 N N . GLU A 1 97 ? 9.816 -13.020 -9.740 1.00 82.06 97 GLU A N 1
ATOM 887 C CA . GLU A 1 97 ? 9.774 -12.395 -8.399 1.00 82.06 97 GLU A CA 1
ATOM 888 C C . GLU A 1 97 ? 11.126 -11.805 -7.952 1.00 82.06 97 GLU A C 1
ATOM 890 O O . GLU A 1 97 ? 11.186 -10.925 -7.097 1.00 82.06 97 GLU A O 1
ATOM 895 N N . ASN A 1 98 ? 12.221 -12.268 -8.558 1.00 82.62 98 ASN A N 1
ATOM 896 C CA . ASN A 1 98 ? 13.573 -11.792 -8.286 1.00 82.62 98 ASN A CA 1
ATOM 897 C C . ASN A 1 98 ? 13.895 -10.433 -8.924 1.00 82.62 98 ASN A C 1
ATOM 899 O O . ASN A 1 98 ? 14.924 -9.852 -8.586 1.00 82.62 98 ASN A O 1
ATOM 903 N N . THR A 1 99 ? 13.072 -9.950 -9.856 1.00 85.25 99 THR A N 1
ATOM 904 C CA . THR A 1 99 ? 13.304 -8.704 -10.602 1.00 85.25 99 THR A CA 1
ATOM 905 C C . THR A 1 99 ? 12.406 -7.580 -10.096 1.00 85.25 99 THR A C 1
ATOM 907 O O . THR A 1 99 ? 11.259 -7.807 -9.719 1.00 85.25 99 THR A O 1
ATOM 910 N N . THR A 1 100 ? 12.940 -6.360 -10.058 1.00 87.88 100 THR A N 1
ATOM 911 C CA . THR A 1 100 ? 12.286 -5.188 -9.445 1.00 87.88 100 THR A CA 1
ATOM 912 C C . THR A 1 100 ? 12.200 -3.993 -10.390 1.00 87.88 100 THR A C 1
ATOM 914 O O . THR A 1 100 ? 11.651 -2.957 -10.011 1.00 87.88 100 THR A O 1
ATOM 917 N N . ALA A 1 101 ? 12.744 -4.107 -11.603 1.00 90.00 101 ALA A N 1
ATOM 918 C CA . ALA A 1 101 ? 12.785 -3.035 -12.585 1.00 90.00 101 ALA A CA 1
ATOM 919 C C . ALA A 1 101 ? 12.565 -3.560 -14.010 1.00 90.00 101 ALA A C 1
ATOM 921 O O . ALA A 1 101 ? 13.006 -4.658 -14.358 1.00 90.00 101 ALA A O 1
ATOM 922 N N . CYS A 1 102 ? 11.951 -2.734 -14.850 1.00 91.81 102 CYS A N 1
ATOM 923 C CA . CYS A 1 102 ? 12.011 -2.869 -16.297 1.00 91.81 102 CYS A CA 1
ATOM 924 C C . CYS A 1 102 ? 13.259 -2.133 -16.800 1.00 91.81 102 CYS A C 1
ATOM 926 O O . CYS A 1 102 ? 13.459 -0.960 -16.472 1.00 91.81 102 CYS A O 1
ATOM 928 N N . LYS A 1 103 ? 14.075 -2.819 -17.600 1.00 91.88 103 LYS A N 1
ATOM 929 C CA . LYS A 1 103 ? 15.254 -2.284 -18.281 1.00 91.88 103 LYS A CA 1
ATOM 930 C C . LYS A 1 103 ? 14.934 -2.087 -19.762 1.00 91.88 103 LYS A C 1
ATOM 932 O O . LYS A 1 103 ? 14.337 -2.963 -20.386 1.00 91.88 103 LYS A O 1
ATOM 937 N N . THR A 1 104 ? 15.329 -0.948 -20.315 1.00 90.12 104 THR A N 1
ATOM 938 C CA . THR A 1 104 ? 15.243 -0.643 -21.749 1.00 90.12 104 THR A CA 1
ATOM 939 C C . THR A 1 104 ? 16.595 -0.163 -22.222 1.00 90.12 104 THR A C 1
ATOM 941 O O . THR A 1 104 ? 17.063 0.866 -21.753 1.00 90.12 104 THR A O 1
ATOM 944 N N . THR A 1 105 ? 17.203 -0.894 -23.138 1.00 88.12 105 THR A N 1
ATOM 945 C CA . THR A 1 105 ? 18.442 -0.505 -23.800 1.00 88.12 105 THR A CA 1
ATOM 946 C C . THR A 1 105 ? 18.073 0.061 -25.158 1.00 88.12 105 THR A C 1
ATOM 948 O O . THR A 1 105 ? 17.394 -0.604 -25.948 1.00 88.12 105 THR A O 1
ATOM 951 N N . VAL A 1 106 ? 18.464 1.302 -25.419 1.00 85.19 106 VAL A N 1
ATOM 952 C CA . VAL A 1 106 ? 18.304 1.896 -26.747 1.00 85.19 106 VAL A CA 1
ATOM 953 C C . VAL A 1 106 ? 19.508 1.532 -27.578 1.00 85.19 106 VAL A C 1
ATOM 955 O O . VAL A 1 106 ? 20.634 1.674 -27.133 1.00 85.19 106 VAL A O 1
ATOM 958 N N . HIS A 1 107 ? 19.279 1.068 -28.792 1.00 80.56 107 HIS A N 1
ATOM 959 C CA . HIS A 1 107 ? 20.322 0.851 -29.770 1.00 80.56 107 HIS A CA 1
ATOM 960 C C . HIS A 1 107 ? 20.213 1.958 -30.813 1.00 80.56 107 HIS A C 1
ATOM 962 O O . HIS A 1 107 ? 19.271 1.982 -31.613 1.00 80.56 107 HIS A O 1
ATOM 968 N N . SER A 1 108 ? 21.150 2.906 -30.749 1.00 69.62 108 SER A N 1
ATOM 969 C CA . SER A 1 108 ? 21.341 3.912 -31.790 1.00 69.62 108 SER A CA 1
ATOM 970 C C . SER A 1 108 ? 21.693 3.188 -33.086 1.00 69.62 108 SER A C 1
ATOM 972 O O . SER A 1 108 ? 22.601 2.358 -33.098 1.00 69.62 108 SER A O 1
ATOM 974 N N . VAL A 1 109 ? 20.967 3.459 -34.172 1.00 59.78 109 VAL A N 1
ATOM 975 C CA . VAL A 1 109 ? 21.365 2.945 -35.485 1.00 59.78 109 VAL A CA 1
ATOM 976 C C . VAL A 1 109 ? 22.516 3.813 -35.964 1.00 59.78 109 VAL A C 1
ATOM 978 O O . VAL A 1 109 ? 22.362 5.023 -36.125 1.00 59.78 109 VAL A O 1
ATOM 981 N N . ASP A 1 110 ? 23.665 3.175 -36.141 1.00 55.22 110 ASP A N 1
ATOM 982 C CA . ASP A 1 110 ? 24.935 3.733 -36.598 1.00 55.22 110 ASP A CA 1
ATOM 983 C C . ASP A 1 110 ? 24.845 4.156 -38.078 1.00 55.22 110 ASP A C 1
ATOM 985 O O . ASP A 1 110 ? 25.453 3.566 -38.969 1.00 55.22 110 ASP A O 1
ATOM 989 N N . SER A 1 111 ? 23.981 5.124 -38.388 1.00 50.91 111 SER A N 1
ATOM 990 C CA . SER A 1 111 ? 23.802 5.634 -39.744 1.00 50.91 111 SER A CA 1
ATOM 991 C C . SER A 1 111 ? 24.214 7.094 -39.787 1.00 50.91 111 SER A C 1
ATOM 993 O O . SER A 1 111 ? 23.540 7.960 -39.221 1.00 50.91 111 SER A O 1
ATOM 995 N N . GLY A 1 112 ? 25.322 7.350 -40.483 1.00 54.09 112 GLY A N 1
ATOM 996 C CA . GLY A 1 112 ? 25.725 8.687 -40.891 1.00 54.09 112 GLY A CA 1
ATOM 997 C C . GLY A 1 112 ? 24.585 9.462 -41.562 1.00 54.09 112 GLY A C 1
ATOM 998 O O . GLY A 1 112 ? 23.568 8.909 -41.979 1.00 54.09 112 GLY A O 1
ATOM 999 N N . PHE A 1 113 ? 24.767 10.777 -41.633 1.00 44.66 113 PHE A N 1
ATOM 1000 C CA . PHE A 1 113 ? 23.788 11.729 -42.150 1.00 44.66 113 PHE A CA 1
ATOM 1001 C C . PHE A 1 113 ? 23.207 11.302 -43.518 1.00 44.66 113 PHE A C 1
ATOM 1003 O O . PHE A 1 113 ? 23.990 10.953 -44.404 1.00 44.66 113 PHE A O 1
ATOM 1010 N N . PRO A 1 114 ? 21.881 11.395 -43.756 1.00 55.41 114 PRO A N 1
ATOM 1011 C CA . PRO A 1 114 ? 20.829 11.969 -42.908 1.00 55.41 114 PRO A CA 1
ATOM 1012 C C . PRO A 1 114 ? 20.149 10.963 -41.951 1.00 55.41 114 PRO A C 1
ATOM 1014 O O . PRO A 1 114 ? 19.865 9.821 -42.306 1.00 55.41 114 PRO A O 1
ATOM 1017 N N . PHE A 1 115 ? 19.829 11.422 -40.734 1.00 55.03 115 PHE A N 1
ATOM 1018 C CA . PHE A 1 115 ? 19.276 10.617 -39.635 1.00 55.03 115 PHE A CA 1
ATOM 1019 C C . PHE A 1 115 ? 17.789 10.262 -39.833 1.00 55.03 115 PHE A C 1
ATOM 1021 O O . PHE A 1 115 ? 16.905 10.874 -39.237 1.00 55.03 115 PHE A O 1
ATOM 1028 N N . PHE A 1 116 ? 17.505 9.250 -40.652 1.00 53.31 116 PHE A N 1
ATOM 1029 C CA . PHE A 1 116 ? 16.169 8.639 -40.769 1.00 53.31 116 PHE A CA 1
ATOM 1030 C C . PHE A 1 116 ? 16.138 7.196 -40.235 1.00 53.31 116 PHE A C 1
ATOM 1032 O O . PHE A 1 116 ? 15.328 6.381 -40.670 1.00 53.31 116 PHE A O 1
ATOM 1039 N N . GLY A 1 117 ? 17.042 6.860 -39.311 1.00 57.72 117 GLY A N 1
ATOM 1040 C CA . GLY A 1 117 ? 17.122 5.529 -38.713 1.00 57.72 117 GLY A CA 1
ATOM 1041 C C . GLY A 1 117 ? 15.996 5.279 -37.708 1.00 57.72 117 GLY A C 1
ATOM 1042 O O . GLY A 1 117 ? 15.783 6.068 -36.788 1.00 57.72 117 GLY A O 1
ATOM 1043 N N . ASN A 1 118 ? 15.283 4.164 -37.865 1.00 67.19 118 ASN A N 1
ATOM 1044 C CA . ASN A 1 118 ? 14.334 3.673 -36.866 1.00 67.19 118 ASN A CA 1
ATOM 1045 C C . ASN A 1 118 ? 15.072 3.366 -35.557 1.00 67.19 118 ASN A C 1
ATOM 1047 O O . ASN A 1 118 ? 16.039 2.613 -35.565 1.00 67.19 118 ASN A O 1
ATOM 1051 N N . ILE A 1 119 ? 14.614 3.907 -34.426 1.00 76.62 119 ILE A N 1
ATOM 1052 C CA . ILE A 1 119 ? 15.230 3.632 -33.122 1.00 76.62 119 ILE A CA 1
ATOM 1053 C C . ILE A 1 119 ? 14.961 2.172 -32.757 1.00 76.62 119 ILE A C 1
ATOM 1055 O O . ILE A 1 119 ? 13.807 1.768 -32.585 1.00 76.62 119 ILE A O 1
ATOM 1059 N N . THR A 1 120 ? 16.025 1.390 -32.610 1.00 85.56 120 THR A N 1
ATOM 1060 C CA . THR A 1 120 ? 15.932 0.007 -32.139 1.00 85.56 120 THR A CA 1
ATOM 1061 C C . THR A 1 120 ? 16.068 -0.053 -30.623 1.00 85.56 120 THR A C 1
ATOM 1063 O O . THR A 1 120 ? 16.844 0.692 -30.033 1.00 85.56 120 THR A O 1
ATOM 1066 N N . VAL A 1 121 ? 15.304 -0.919 -29.964 1.00 88.12 121 VAL A N 1
ATOM 1067 C CA . VAL A 1 121 ? 15.353 -1.113 -28.509 1.00 88.12 121 VAL A CA 1
ATOM 1068 C C . VAL A 1 121 ? 15.356 -2.585 -28.148 1.00 88.12 121 VAL A C 1
ATOM 1070 O O . VAL A 1 121 ? 14.749 -3.408 -28.829 1.00 88.12 121 VAL A O 1
ATOM 1073 N N . SER A 1 122 ? 15.992 -2.885 -27.023 1.00 90.94 122 SER A N 1
ATOM 1074 C CA . SER A 1 122 ? 15.867 -4.151 -26.314 1.00 90.94 122 SER A CA 1
ATOM 1075 C C . SER A 1 122 ? 15.256 -3.887 -24.941 1.00 90.94 122 SER A C 1
ATOM 1077 O O . SER A 1 122 ? 15.683 -2.983 -24.221 1.00 90.94 122 SER A O 1
ATOM 1079 N N . LYS A 1 123 ? 14.220 -4.643 -24.570 1.00 92.62 123 LYS A N 1
ATOM 1080 C CA . LYS A 1 123 ? 13.520 -4.481 -23.288 1.00 92.62 123 LYS A CA 1
ATOM 1081 C C . LYS A 1 123 ? 13.545 -5.784 -22.503 1.00 92.62 123 LYS A C 1
ATOM 1083 O O . LYS A 1 123 ? 13.244 -6.846 -23.046 1.00 92.62 123 LYS A O 1
ATOM 1088 N N . SER A 1 124 ? 13.862 -5.710 -21.215 1.00 92.56 124 SER A N 1
ATOM 1089 C CA . SER A 1 124 ? 13.974 -6.884 -20.344 1.00 92.56 124 SER A CA 1
ATOM 1090 C C . SER A 1 124 ? 13.597 -6.580 -18.892 1.00 92.56 124 SER A C 1
ATOM 1092 O O . SER A 1 124 ? 13.574 -5.431 -18.453 1.00 92.56 124 SER A O 1
ATOM 1094 N N . CYS A 1 125 ? 13.286 -7.624 -18.124 1.00 93.06 125 CYS A N 1
ATOM 1095 C CA . CYS A 1 125 ? 13.134 -7.525 -16.674 1.00 93.06 125 CYS A CA 1
ATOM 1096 C C . CYS A 1 125 ? 14.516 -7.625 -16.015 1.00 93.06 125 CYS A C 1
ATOM 1098 O O . CYS A 1 125 ? 15.266 -8.556 -16.309 1.00 93.06 125 CYS A O 1
ATOM 1100 N N . SER A 1 126 ? 14.841 -6.726 -15.086 1.00 91.25 126 SER A N 1
ATOM 1101 C CA . SER A 1 126 ? 16.111 -6.761 -14.357 1.00 91.25 126 SER A CA 1
ATOM 1102 C C . SER A 1 126 ? 15.925 -6.603 -12.847 1.00 91.25 126 SER A C 1
ATOM 1104 O O . SER A 1 126 ? 15.015 -5.932 -12.357 1.00 91.25 126 SER A O 1
ATOM 1106 N N . LYS A 1 127 ? 16.812 -7.246 -12.081 1.00 88.94 127 LYS A N 1
ATOM 1107 C CA . LYS A 1 127 ? 16.928 -7.071 -10.624 1.00 88.94 127 LYS A CA 1
ATOM 1108 C C . LYS A 1 127 ? 17.780 -5.855 -10.265 1.00 88.94 127 LYS A C 1
ATOM 1110 O O . LYS A 1 127 ? 17.495 -5.163 -9.293 1.00 88.94 127 LYS A O 1
ATOM 1115 N N . THR A 1 128 ? 18.829 -5.618 -11.042 1.00 86.25 128 THR A N 1
ATOM 1116 C CA . THR A 1 128 ? 19.774 -4.514 -10.878 1.00 86.25 128 THR A CA 1
ATOM 1117 C C . THR A 1 128 ? 19.759 -3.716 -12.168 1.00 86.25 128 THR A C 1
ATOM 1119 O O . THR A 1 128 ? 20.195 -4.199 -13.211 1.00 86.25 128 THR A O 1
ATOM 1122 N N . CYS A 1 129 ? 19.191 -2.519 -12.112 1.00 87.00 129 CYS A N 1
ATOM 1123 C CA . CYS A 1 129 ? 19.105 -1.628 -13.256 1.00 87.00 129 CYS A CA 1
ATOM 1124 C C . CYS A 1 129 ? 19.782 -0.315 -12.870 1.00 87.00 129 CYS A C 1
ATOM 1126 O O . CYS A 1 129 ? 19.347 0.338 -11.922 1.00 87.00 129 CYS A O 1
ATOM 1128 N N . VAL A 1 130 ? 20.870 0.011 -13.564 1.00 84.25 130 VAL A N 1
ATOM 1129 C CA . VAL A 1 130 ? 21.621 1.256 -13.399 1.00 84.25 130 VAL A CA 1
ATOM 1130 C C . VAL A 1 130 ? 21.462 2.015 -14.713 1.00 84.25 130 VAL A C 1
ATOM 1132 O O . VAL A 1 130 ? 21.832 1.455 -15.744 1.00 84.25 130 VAL A O 1
ATOM 1135 N N . PRO A 1 131 ? 20.842 3.206 -14.713 1.00 82.38 131 PRO A N 1
ATOM 1136 C CA . PRO A 1 131 ? 20.729 3.997 -15.927 1.00 82.38 131 PRO A CA 1
ATOM 1137 C C . PRO A 1 131 ? 22.112 4.485 -16.369 1.00 82.38 131 PRO A C 1
ATOM 1139 O O . PRO A 1 131 ? 22.946 4.799 -15.517 1.00 82.38 131 PRO A O 1
ATOM 1142 N N . SER A 1 132 ? 22.342 4.554 -17.680 1.00 75.88 132 SER A N 1
ATOM 1143 C CA . SER A 1 132 ? 23.587 5.114 -18.223 1.00 75.88 132 SER A CA 1
ATOM 1144 C C . SER A 1 132 ? 23.704 6.604 -17.884 1.00 75.88 132 SER A C 1
ATOM 1146 O O . SER A 1 132 ? 22.696 7.318 -17.840 1.00 75.88 132 SER A O 1
ATOM 1148 N N . GLU A 1 133 ? 24.926 7.074 -17.625 1.00 66.94 133 GLU A N 1
ATOM 1149 C CA . GLU A 1 133 ? 25.177 8.483 -17.315 1.00 66.94 133 GLU A CA 1
ATOM 1150 C C . GLU A 1 133 ? 24.938 9.368 -18.554 1.00 66.94 133 GLU A C 1
ATOM 1152 O O . GLU A 1 133 ? 25.359 9.012 -19.655 1.00 66.94 133 GLU A O 1
ATOM 1157 N N . PRO A 1 134 ? 24.267 10.525 -18.403 1.00 61.03 134 PRO A N 1
ATOM 1158 C CA . PRO A 1 134 ? 23.839 11.358 -19.529 1.00 61.03 134 PRO A CA 1
ATOM 1159 C C . PRO A 1 134 ? 24.971 12.121 -20.245 1.00 61.03 134 PRO A C 1
ATOM 1161 O O . PRO A 1 134 ? 24.708 12.721 -21.285 1.00 61.03 134 PRO A O 1
ATOM 1164 N N . ASP A 1 135 ? 26.204 12.104 -19.728 1.00 55.88 135 ASP A N 1
ATOM 1165 C CA . ASP A 1 135 ? 27.268 13.037 -20.137 1.00 55.88 135 ASP A CA 1
ATOM 1166 C C . ASP A 1 135 ? 28.316 12.453 -21.105 1.00 55.88 135 ASP A C 1
ATOM 1168 O O . ASP A 1 135 ? 29.278 13.135 -21.461 1.00 55.88 135 ASP A O 1
ATOM 1172 N N . THR A 1 136 ? 28.134 11.220 -21.594 1.00 53.44 136 THR A N 1
ATOM 1173 C CA . THR A 1 136 ? 29.060 10.629 -22.577 1.00 53.44 136 THR A CA 1
ATOM 1174 C C . THR A 1 136 ? 28.482 10.738 -23.987 1.00 53.44 136 THR A C 1
ATOM 1176 O O . THR A 1 136 ? 27.705 9.900 -24.444 1.00 53.44 136 THR A O 1
ATOM 1179 N N . ILE A 1 137 ? 28.853 11.807 -24.695 1.00 50.50 137 ILE A N 1
ATOM 1180 C CA . ILE A 1 137 ? 28.582 11.971 -26.130 1.00 50.50 137 ILE A CA 1
ATOM 1181 C C . ILE A 1 137 ? 29.157 10.761 -26.881 1.00 50.50 137 ILE A C 1
ATOM 1183 O O . ILE A 1 137 ? 30.366 10.540 -26.866 1.00 50.50 137 ILE A O 1
ATOM 1187 N N . GLY A 1 138 ? 28.286 9.992 -27.540 1.00 53.50 138 GLY A N 1
ATOM 1188 C CA . GLY A 1 138 ? 28.664 8.823 -28.342 1.00 53.50 138 GLY A CA 1
ATOM 1189 C C . GLY A 1 138 ? 28.430 7.464 -27.681 1.00 53.50 138 GLY A C 1
ATOM 1190 O O . GLY A 1 138 ? 28.879 6.459 -28.225 1.00 53.50 138 GLY A O 1
ATOM 1191 N N . ASP A 1 139 ? 27.742 7.397 -26.536 1.00 56.03 139 ASP A N 1
ATOM 1192 C CA . ASP A 1 139 ? 27.412 6.102 -25.942 1.00 56.03 139 ASP A CA 1
ATOM 1193 C C . ASP A 1 139 ? 26.344 5.397 -26.796 1.00 56.03 139 ASP A C 1
ATOM 1195 O O . ASP A 1 139 ? 25.180 5.804 -26.857 1.00 56.03 139 ASP A O 1
ATOM 1199 N N . ASN A 1 140 ? 26.759 4.360 -27.527 1.00 59.38 140 ASN A N 1
ATOM 1200 C CA . ASN A 1 140 ? 25.930 3.722 -28.551 1.00 59.38 140 ASN A CA 1
ATOM 1201 C C . ASN A 1 140 ? 24.680 3.038 -27.969 1.00 59.38 140 ASN A C 1
ATOM 1203 O O . ASN A 1 140 ? 23.736 2.772 -28.722 1.00 59.38 140 ASN A O 1
ATOM 1207 N N . HIS A 1 141 ? 24.648 2.791 -26.648 1.00 69.50 141 HIS A N 1
ATOM 1208 C CA . HIS A 1 141 ? 23.601 2.008 -25.994 1.00 69.50 141 HIS A CA 1
ATOM 1209 C C . HIS A 1 141 ? 23.195 2.479 -24.578 1.00 69.50 141 HIS A C 1
ATOM 1211 O O . HIS A 1 141 ? 23.535 1.807 -23.602 1.00 69.50 141 HIS A O 1
ATOM 1217 N N . PRO A 1 142 ? 22.438 3.586 -24.414 1.00 81.62 142 PRO A N 1
ATOM 1218 C CA . PRO A 1 142 ? 21.990 4.015 -23.093 1.00 81.62 142 PRO A CA 1
ATOM 1219 C C . PRO A 1 142 ? 20.914 3.084 -22.510 1.00 81.62 142 PRO A C 1
ATOM 1221 O O . PRO A 1 142 ? 19.934 2.720 -23.174 1.00 81.62 142 PRO A O 1
ATOM 1224 N N . ASP A 1 143 ? 21.085 2.741 -21.232 1.00 86.00 143 ASP A N 1
ATOM 1225 C CA . ASP A 1 143 ? 20.149 1.951 -20.439 1.00 86.00 143 ASP A CA 1
ATOM 1226 C C . ASP A 1 143 ? 19.185 2.849 -19.646 1.00 86.00 143 ASP A C 1
ATOM 1228 O O . ASP A 1 143 ? 19.592 3.767 -18.934 1.00 86.00 143 ASP A O 1
ATOM 1232 N N . TYR A 1 144 ? 17.891 2.533 -19.703 1.00 86.94 144 TYR A N 1
ATOM 1233 C CA . TYR A 1 144 ? 16.821 3.192 -18.954 1.00 86.94 144 TYR A CA 1
ATOM 1234 C C . TYR A 1 144 ? 16.106 2.215 -18.023 1.00 86.94 144 TYR A C 1
ATOM 1236 O O . TYR A 1 144 ? 15.798 1.080 -18.395 1.00 86.94 144 TYR A O 1
ATOM 1244 N N . CYS A 1 145 ? 15.785 2.687 -16.818 1.00 89.62 145 CYS A N 1
ATOM 1245 C CA . CYS A 1 145 ? 15.244 1.876 -15.732 1.00 89.62 145 CYS A CA 1
ATOM 1246 C C . CYS A 1 145 ? 13.953 2.475 -15.172 1.00 89.62 145 CYS A C 1
ATOM 1248 O O . CYS A 1 145 ? 13.882 3.675 -14.910 1.00 89.62 145 CYS A O 1
ATOM 1250 N N . CYS A 1 146 ? 12.943 1.640 -14.931 1.00 89.12 146 CYS A N 1
ATOM 1251 C CA . CYS A 1 146 ? 11.712 2.046 -14.250 1.00 89.12 146 CYS A CA 1
ATOM 1252 C C . CYS A 1 146 ? 11.115 0.894 -13.419 1.00 89.12 146 CYS A C 1
ATOM 1254 O O . CYS A 1 146 ? 11.448 -0.267 -13.636 1.00 89.12 146 CYS A O 1
ATOM 1256 N N . HIS A 1 147 ? 10.264 1.201 -12.431 1.00 89.31 147 HIS A N 1
ATOM 1257 C CA . HIS A 1 147 ? 9.865 0.250 -11.369 1.00 89.31 147 HIS A CA 1
ATOM 1258 C C . HIS A 1 147 ? 8.351 0.008 -11.245 1.00 89.31 147 HIS A C 1
ATOM 1260 O O . HIS A 1 147 ? 7.895 -0.553 -10.248 1.00 89.31 147 HIS A O 1
ATOM 1266 N N . THR A 1 148 ? 7.550 0.463 -12.209 1.00 87.50 148 THR A N 1
ATOM 1267 C CA . THR A 1 148 ? 6.087 0.294 -12.197 1.00 87.50 148 THR A CA 1
ATOM 1268 C C . THR A 1 148 ? 5.628 -0.583 -13.352 1.00 87.50 148 THR A C 1
ATOM 1270 O O . THR A 1 148 ? 6.317 -0.681 -14.362 1.00 87.50 148 THR A O 1
ATOM 1273 N N . ASP A 1 149 ? 4.454 -1.200 -13.223 1.00 90.62 149 ASP A N 1
ATOM 1274 C CA . ASP A 1 149 ? 3.915 -2.061 -14.278 1.00 90.62 149 ASP A CA 1
ATOM 1275 C C . ASP A 1 149 ? 3.813 -1.306 -15.615 1.00 90.62 149 ASP A C 1
ATOM 1277 O O . ASP A 1 149 ? 3.292 -0.190 -15.672 1.00 90.62 149 ASP A O 1
ATOM 1281 N N . LEU A 1 150 ? 4.324 -1.929 -16.679 1.00 91.00 150 LEU A N 1
ATOM 1282 C CA . LEU A 1 150 ? 4.296 -1.465 -18.069 1.00 91.00 150 LEU A CA 1
ATOM 1283 C C . LEU A 1 150 ? 4.904 -0.066 -18.281 1.00 91.00 150 LEU A C 1
ATOM 1285 O O . LEU A 1 150 ? 4.534 0.646 -19.214 1.00 91.00 150 LEU A O 1
ATOM 1289 N N . CYS A 1 151 ? 5.856 0.332 -17.432 1.00 90.62 151 CYS A N 1
ATOM 1290 C CA . CYS A 1 151 ? 6.477 1.658 -17.481 1.00 90.62 151 CYS A CA 1
ATOM 1291 C C . CYS A 1 151 ? 7.387 1.890 -18.695 1.00 90.62 151 CYS A C 1
ATOM 1293 O O . CYS A 1 151 ? 7.623 3.032 -19.078 1.00 90.62 151 CYS A O 1
ATOM 1295 N N . ASN A 1 152 ? 7.888 0.824 -19.320 1.00 91.44 152 ASN A N 1
ATOM 1296 C CA . ASN A 1 152 ? 8.853 0.881 -20.41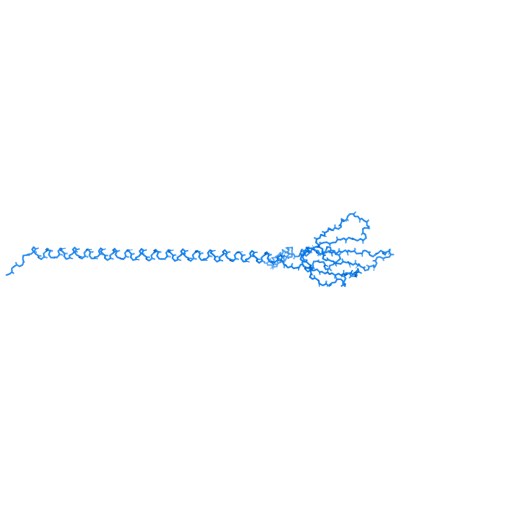4 1.00 91.44 152 ASN A CA 1
ATOM 1297 C C . ASN A 1 152 ? 8.196 0.844 -21.807 1.00 91.44 152 ASN A C 1
ATOM 1299 O O . ASN A 1 152 ? 8.597 0.075 -22.680 1.00 91.44 152 ASN A O 1
ATOM 1303 N N . VAL A 1 153 ? 7.148 1.643 -22.030 1.00 88.81 153 VAL A N 1
ATOM 1304 C CA . VAL A 1 153 ? 6.433 1.672 -23.322 1.00 88.81 153 VAL A CA 1
ATOM 1305 C C . VAL A 1 153 ? 7.283 2.274 -24.450 1.00 88.81 153 VAL A C 1
ATOM 1307 O O . VAL A 1 153 ? 7.294 1.741 -25.557 1.00 88.81 153 VAL A O 1
ATOM 1310 N N . GLY A 1 154 ? 8.043 3.332 -24.166 1.00 82.50 154 GLY A N 1
ATOM 1311 C CA . GLY A 1 154 ? 8.872 4.038 -25.146 1.00 82.50 154 GLY A CA 1
ATOM 1312 C C . GLY A 1 154 ? 10.329 3.572 -25.192 1.00 82.50 154 GLY A C 1
ATOM 1313 O O . GLY A 1 154 ? 10.698 2.553 -24.610 1.00 82.50 154 GLY A O 1
ATOM 1314 N N . ALA A 1 155 ? 11.160 4.369 -25.865 1.00 66.94 155 ALA A N 1
ATOM 1315 C CA . ALA A 1 155 ? 12.605 4.181 -25.978 1.00 66.94 155 ALA A CA 1
ATOM 1316 C C . ALA A 1 155 ? 13.399 4.788 -24.802 1.00 66.94 155 ALA A C 1
ATOM 1318 O O . ALA A 1 155 ? 14.551 5.143 -24.972 1.00 66.94 155 ALA A O 1
ATOM 1319 N N . GLY A 1 156 ? 12.797 5.003 -23.628 1.00 69.81 156 GLY A N 1
ATOM 1320 C CA . GLY A 1 156 ? 13.485 5.658 -22.511 1.00 69.81 156 GLY A CA 1
ATOM 1321 C C . GLY A 1 156 ? 12.547 6.347 -21.526 1.00 69.81 156 GLY A C 1
ATOM 1322 O O . GLY A 1 156 ? 11.411 5.903 -21.338 1.00 69.81 156 GLY A O 1
ATOM 1323 N N . GLN A 1 157 ? 13.018 7.422 -20.884 1.00 58.09 157 GLN A N 1
ATOM 1324 C CA . GLN A 1 157 ? 12.242 8.183 -19.896 1.00 58.09 157 GLN A CA 1
ATOM 1325 C C . GLN A 1 157 ? 11.042 8.892 -20.543 1.00 58.09 157 GLN A C 1
ATOM 1327 O O . GLN A 1 157 ? 11.115 10.050 -20.937 1.00 58.09 157 GLN A O 1
ATOM 1332 N N . ALA A 1 158 ? 9.903 8.208 -20.605 1.00 50.00 158 ALA A N 1
ATOM 1333 C CA . ALA A 1 158 ? 8.601 8.825 -20.818 1.00 50.00 158 ALA A CA 1
ATOM 1334 C C . ALA A 1 158 ? 7.822 8.786 -19.498 1.00 50.00 158 ALA A C 1
ATOM 1336 O O . ALA A 1 158 ? 6.913 7.980 -19.312 1.00 50.00 158 ALA A O 1
ATOM 1337 N N . ALA A 1 159 ? 8.207 9.641 -18.553 1.00 46.62 159 ALA A N 1
ATOM 1338 C CA . ALA A 1 159 ? 7.432 9.853 -17.338 1.00 46.62 159 ALA A CA 1
ATOM 1339 C C . ALA A 1 159 ? 7.407 11.332 -16.954 1.00 46.62 159 ALA A C 1
ATOM 1341 O O . ALA A 1 159 ? 8.001 11.736 -15.963 1.00 46.62 159 ALA A O 1
ATOM 1342 N N . THR A 1 160 ? 6.644 12.125 -17.702 1.00 41.31 160 THR A N 1
ATOM 1343 C CA . THR A 1 160 ? 6.031 13.348 -17.167 1.00 41.31 160 THR A CA 1
ATOM 1344 C C . THR A 1 160 ? 4.587 13.460 -17.653 1.00 41.31 160 THR A C 1
ATOM 1346 O O . THR A 1 160 ? 4.213 14.336 -18.422 1.00 41.31 160 THR A O 1
ATOM 1349 N N . ALA A 1 161 ? 3.710 12.587 -17.152 1.00 47.09 161 ALA A N 1
ATOM 1350 C CA . ALA A 1 161 ? 2.290 12.930 -17.087 1.00 47.09 161 ALA A CA 1
ATOM 1351 C C . ALA A 1 161 ? 2.049 13.839 -15.865 1.00 47.09 161 ALA A C 1
ATOM 1353 O O . ALA A 1 161 ? 1.316 13.487 -14.943 1.00 47.09 161 ALA A O 1
ATOM 1354 N N . GLU A 1 162 ? 2.678 15.017 -15.842 1.00 50.06 162 GLU A N 1
ATOM 1355 C CA . GLU A 1 162 ? 2.391 16.074 -14.865 1.00 50.06 162 GLU A CA 1
ATOM 1356 C C . GLU A 1 162 ? 1.188 16.921 -15.321 1.00 50.06 162 GLU A C 1
ATOM 1358 O O . GLU A 1 162 ? 1.238 18.143 -15.386 1.00 50.06 162 GLU A O 1
ATOM 1363 N N . PHE A 1 163 ? 0.058 16.283 -15.630 1.00 58.59 163 PHE A N 1
ATOM 1364 C CA . PHE A 1 163 ? -1.191 16.982 -15.983 1.00 58.59 163 PHE A CA 1
ATOM 1365 C C . PHE A 1 163 ? -2.182 17.027 -14.808 1.00 58.59 163 PHE A C 1
ATOM 1367 O O . PHE A 1 163 ? -3.391 16.894 -14.991 1.00 58.59 163 PHE A O 1
ATOM 1374 N N . GLY A 1 164 ? -1.683 17.161 -13.574 1.00 55.50 164 GLY A N 1
ATOM 1375 C CA . GLY A 1 164 ? -2.502 16.977 -12.368 1.00 55.50 164 GLY A CA 1
ATOM 1376 C C . GLY A 1 164 ? -2.899 18.237 -11.594 1.00 55.50 164 GLY A C 1
ATOM 1377 O O . GLY A 1 164 ? -3.877 18.185 -10.852 1.00 55.50 164 GLY A O 1
ATOM 1378 N N . ALA A 1 165 ? -2.168 19.350 -11.719 1.00 57.88 165 ALA A N 1
ATOM 1379 C CA . ALA A 1 165 ? -2.347 20.495 -10.811 1.00 57.88 165 ALA A CA 1
ATOM 1380 C C . ALA A 1 165 ? -2.594 21.836 -11.515 1.00 57.88 165 ALA A C 1
ATOM 1382 O O . ALA A 1 165 ? -3.442 22.605 -11.066 1.00 57.88 165 ALA A O 1
ATOM 1383 N N . LEU A 1 166 ? -1.910 22.106 -12.631 1.00 56.84 166 LEU A N 1
ATOM 1384 C CA . LEU A 1 166 ? -2.028 23.382 -13.350 1.00 56.84 166 LEU A CA 1
ATOM 1385 C C . LEU A 1 166 ? -3.302 23.475 -14.205 1.00 56.84 166 LEU A C 1
ATOM 1387 O O . LEU A 1 166 ? -3.810 24.561 -14.452 1.00 56.84 166 LEU A O 1
ATOM 1391 N N . SER A 1 167 ? -3.866 22.339 -14.621 1.00 61.56 167 SER A N 1
ATOM 1392 C CA . SER A 1 167 ? -5.098 22.297 -15.418 1.00 61.56 167 SER A CA 1
ATOM 1393 C C . SER A 1 167 ? -6.332 22.718 -14.608 1.00 61.56 167 SER A C 1
ATOM 1395 O O . SER A 1 167 ? -7.188 23.445 -15.109 1.00 61.56 167 SER A O 1
ATOM 1397 N N . PHE A 1 168 ? -6.411 22.329 -13.333 1.00 68.88 168 PHE A N 1
ATOM 1398 C CA . PHE A 1 168 ? -7.545 22.672 -12.468 1.00 68.88 168 PHE A CA 1
ATOM 1399 C C . PHE A 1 168 ? -7.582 24.154 -12.074 1.00 68.88 168 PHE A C 1
ATOM 1401 O O . PHE A 1 168 ? -8.669 24.714 -11.924 1.00 68.88 168 PHE A O 1
ATOM 1408 N N . THR A 1 169 ? -6.426 24.809 -11.926 1.00 75.44 169 THR A N 1
ATOM 1409 C CA . THR A 1 169 ? -6.364 26.236 -11.569 1.00 75.44 169 THR A CA 1
ATOM 1410 C C . THR A 1 169 ? -6.803 27.129 -12.727 1.00 75.44 169 THR A C 1
ATOM 1412 O O . THR A 1 169 ? -7.543 28.085 -12.500 1.00 75.4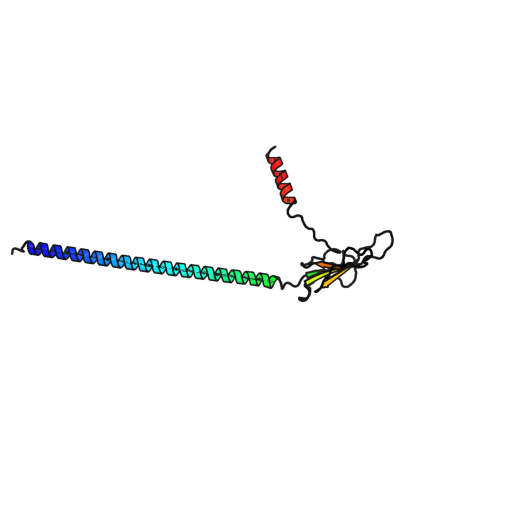4 169 THR A O 1
ATOM 1415 N N . VAL A 1 170 ? -6.433 26.783 -13.965 1.00 81.62 170 VAL A N 1
ATOM 1416 C CA . VAL A 1 170 ? -6.834 27.527 -15.171 1.00 81.62 170 VAL A CA 1
ATOM 1417 C C . VAL A 1 170 ? -8.351 27.467 -15.381 1.00 81.62 170 VAL A C 1
ATOM 1419 O O . VAL A 1 170 ? -8.978 28.501 -15.602 1.00 81.62 170 VAL A O 1
ATOM 1422 N N . VAL A 1 171 ? -8.976 26.294 -15.229 1.00 82.50 171 VAL A N 1
ATOM 1423 C CA . VAL A 1 171 ? -10.436 26.141 -15.396 1.00 82.50 171 VAL A CA 1
ATOM 1424 C C . VAL A 1 171 ? -11.224 26.929 -14.341 1.00 82.50 171 VAL A C 1
ATOM 1426 O O . VAL A 1 171 ? -12.237 27.554 -14.667 1.00 82.50 171 VAL A O 1
ATOM 1429 N N . LEU A 1 172 ? -10.764 26.947 -13.085 1.00 82.88 172 LEU A N 1
ATOM 1430 C CA . LEU A 1 172 ? -11.400 27.738 -12.025 1.00 82.88 172 LEU A CA 1
ATOM 1431 C C . LEU A 1 172 ? -11.248 29.248 -12.254 1.00 82.88 172 LEU A C 1
ATOM 1433 O O . LEU A 1 172 ? -12.215 29.981 -12.053 1.00 82.88 172 LEU A O 1
ATOM 1437 N N . ALA A 1 173 ? -10.077 29.708 -12.704 1.00 85.25 173 ALA A N 1
ATOM 1438 C CA . ALA A 1 173 ? -9.842 31.122 -13.000 1.00 85.25 173 ALA A CA 1
ATOM 1439 C C . ALA A 1 173 ? -10.727 31.622 -14.151 1.00 85.25 173 ALA A C 1
ATOM 1441 O O . ALA A 1 173 ? -11.368 32.664 -14.026 1.00 85.25 173 ALA A O 1
ATOM 1442 N N . VAL A 1 174 ? -10.831 30.844 -15.235 1.00 87.75 174 VAL A N 1
ATOM 1443 C CA . VAL A 1 174 ? -11.718 31.165 -16.362 1.00 87.75 174 VAL A CA 1
ATOM 1444 C C . VAL A 1 174 ? -13.174 31.205 -15.894 1.00 87.75 174 VAL A C 1
ATOM 1446 O O . VAL A 1 174 ? -13.871 32.171 -16.174 1.00 87.75 174 VAL A O 1
ATOM 1449 N N . SER A 1 175 ? -13.625 30.220 -15.111 1.00 84.62 175 SER A N 1
ATOM 1450 C CA . SER A 1 175 ? -15.019 30.161 -14.634 1.00 84.62 175 SER A CA 1
ATOM 1451 C C . SER A 1 175 ? -15.414 31.346 -13.743 1.00 84.62 175 SER A C 1
ATOM 1453 O O . SER A 1 175 ? -16.568 31.764 -13.764 1.00 84.62 175 SER A O 1
ATOM 1455 N N . LEU A 1 176 ? -14.473 31.894 -12.965 1.00 85.56 176 LEU A N 1
ATOM 1456 C CA . LEU A 1 176 ? -14.710 33.086 -12.144 1.00 85.56 176 LEU A CA 1
ATOM 1457 C C . LEU A 1 176 ? -14.799 34.366 -12.986 1.00 85.56 176 LEU A C 1
ATOM 1459 O O . LEU A 1 176 ? -15.603 35.234 -12.658 1.00 85.56 176 LEU A O 1
ATOM 1463 N N . LEU A 1 177 ? -14.040 34.457 -14.084 1.00 84.00 17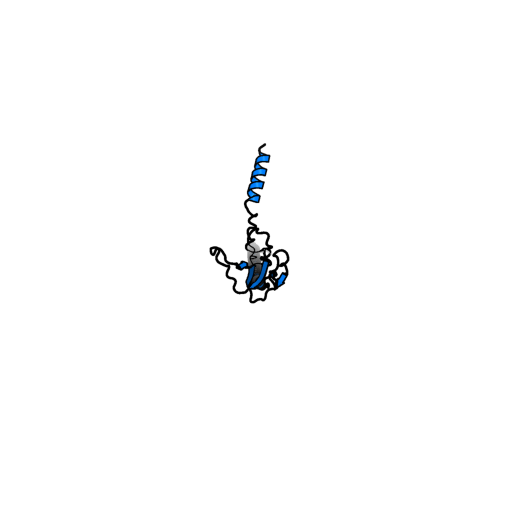7 LEU A N 1
ATOM 1464 C CA . LEU A 1 177 ? -14.095 35.599 -15.003 1.00 84.00 177 LEU A CA 1
ATOM 1465 C C . LEU A 1 177 ? -15.465 35.731 -15.685 1.00 84.00 177 LEU A C 1
ATOM 1467 O O . LEU A 1 177 ? -15.972 36.838 -15.830 1.00 84.00 177 LEU A O 1
ATOM 1471 N N . TRP A 1 178 ? -16.091 34.609 -16.049 1.00 79.88 178 TRP A N 1
ATOM 1472 C CA . TRP A 1 178 ? -17.427 34.599 -16.662 1.00 79.88 178 TRP A CA 1
ATOM 1473 C C . TRP A 1 178 ? -18.569 34.895 -15.678 1.00 79.88 178 TRP A C 1
ATOM 1475 O O . TRP A 1 178 ? -19.698 35.082 -16.114 1.00 79.88 178 TRP A O 1
ATOM 1485 N N . LEU A 1 179 ? -18.309 34.926 -14.365 1.00 77.06 179 LEU A N 1
ATOM 1486 C CA . LEU A 1 179 ? -19.335 35.186 -13.345 1.00 77.06 179 LEU A CA 1
ATOM 1487 C C . LEU A 1 179 ? -19.390 36.660 -12.901 1.00 77.06 179 LEU A C 1
ATOM 1489 O O . LEU A 1 179 ? -20.249 37.031 -12.105 1.00 77.06 179 LEU A O 1
ATOM 1493 N N . GLN A 1 180 ? -18.456 37.485 -13.376 1.00 69.38 180 GLN A N 1
ATOM 1494 C CA . GLN A 1 180 ? -18.363 38.915 -13.059 1.00 69.38 180 GLN A CA 1
ATOM 1495 C C . GLN A 1 180 ? -18.680 39.823 -14.259 1.00 69.38 180 GLN A C 1
ATOM 1497 O O . GLN A 1 180 ? -18.602 41.042 -14.113 1.00 69.38 180 GLN A O 1
ATOM 1502 N N . GLY A 1 181 ? -19.027 39.237 -15.412 1.00 60.03 181 GLY A N 1
ATOM 1503 C CA . GLY A 1 181 ? -19.485 39.934 -16.618 1.00 60.03 181 GLY A CA 1
ATOM 1504 C C . GLY A 1 181 ? -20.990 39.852 -16.810 1.00 60.03 181 GLY A C 1
ATOM 1505 O O . GLY A 1 181 ? -21.593 38.868 -16.325 1.00 60.03 181 GLY A O 1
#

Sequence (181 aa):
MKVSLATAWLICAVAVDLGRRRRRRRRRRRRRRRRRRRRRRRRRRRRRRRRRRRRRRRRRRRRRRRRENSSSVSLQCYTCSEPMDVRYCLTVTHCPENTTACKTTVHSVDSGFPFFGNITVSKSCSKTCVPSEPDTIGDNHPDYCCHTDLCNVGAGQAATAEFGALSFTVVLAVSLLWLQG

Organism: Crotalus adamanteus (NCBI:txid8729)

Secondary structure (DSSP, 8-state):
----HHHHHHHHHHHHHHHHHHHHHHHHHHHHHHHHHHHHHHHHHHHHHHHHHHHHHHHHHHHHHHHHGGG-SPPEEE-EEEEEETTT---EEE--TT--EEEEEEE----PSS--PPPEEEEEEESS--PPPTT-TT-S--EEEE-STT---SSS-------SSHHHHHHHHHHHHTT--